Protein AF-A0A1H8W8G2-F1 (afdb_monomer_lite)

pLDDT: mean 86.88, std 10.63, range [50.72, 97.62]

Organism: NCBI:txid660520

Foldseek 3Di:
DDDDDDDPVVVVVLVVQCPPHDSVVSVVVVVVVVVVVPDPDD

Radius of gyration: 12.09 Å; chains: 1; 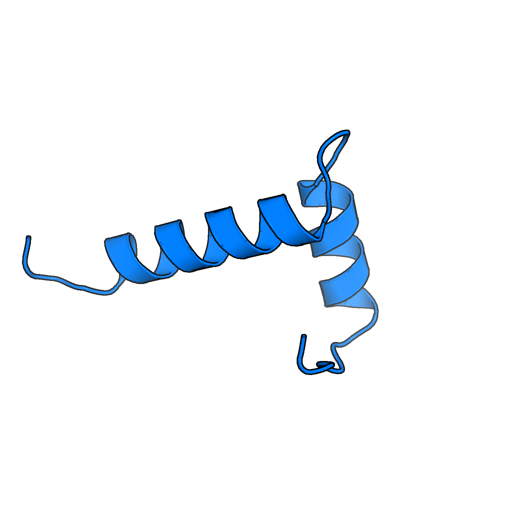bounding box: 33×20×25 Å

Structure (mmCIF, N/CA/C/O backbone):
data_AF-A0A1H8W8G2-F1
#
_entry.id   AF-A0A1H8W8G2-F1
#
loop_
_atom_site.group_PDB
_atom_site.id
_atom_site.type_symbol
_atom_site.label_atom_id
_atom_site.label_alt_id
_atom_site.label_comp_id
_atom_site.label_asym_id
_atom_site.label_entity_id
_atom_site.label_seq_id
_atom_site.pdbx_PDB_ins_code
_atom_site.Cartn_x
_atom_site.Cartn_y
_atom_site.Cartn_z
_atom_site.occupancy
_atom_site.B_iso_or_equiv
_atom_site.auth_seq_id
_atom_site.auth_comp_id
_atom_site.auth_asym_id
_atom_site.auth_atom_id
_atom_site.pdbx_PDB_model_num
ATOM 1 N N . MET A 1 1 ? -3.739 14.577 -8.640 1.00 70.44 1 MET A N 1
ATOM 2 C CA . MET A 1 1 ? -3.221 13.221 -8.921 1.00 70.44 1 MET A CA 1
ATOM 3 C C . MET A 1 1 ? -4.338 12.415 -9.556 1.00 70.44 1 MET A C 1
ATOM 5 O O . MET A 1 1 ? -5.485 12.729 -9.261 1.00 70.44 1 MET A O 1
ATOM 9 N N . PRO A 1 2 ? -4.041 11.451 -10.441 1.00 81.75 2 PRO A N 1
ATOM 10 C CA . PRO A 1 2 ? -5.050 10.493 -10.881 1.00 81.75 2 PRO A CA 1
ATOM 11 C C . PRO A 1 2 ? -5.601 9.726 -9.672 1.00 81.75 2 PRO A C 1
ATOM 13 O O . PRO A 1 2 ? -4.858 9.434 -8.736 1.00 81.75 2 PRO A O 1
ATOM 16 N N . GLU A 1 3 ? -6.891 9.416 -9.699 1.00 87.12 3 GLU A N 1
ATOM 17 C CA . GLU A 1 3 ? -7.534 8.583 -8.685 1.00 87.12 3 GLU A CA 1
ATOM 18 C C . GLU A 1 3 ? -7.427 7.113 -9.091 1.00 87.12 3 GLU A C 1
ATOM 20 O O . GLU A 1 3 ? -7.601 6.766 -10.262 1.00 87.12 3 GLU A O 1
ATOM 25 N N . ILE A 1 4 ? -7.141 6.245 -8.122 1.00 87.62 4 ILE A N 1
ATOM 26 C CA . ILE A 1 4 ? -7.155 4.795 -8.314 1.00 87.62 4 ILE A CA 1
ATOM 27 C C . ILE A 1 4 ? -8.155 4.168 -7.351 1.00 87.62 4 ILE A C 1
ATOM 29 O O . ILE A 1 4 ? -8.230 4.536 -6.180 1.00 87.62 4 ILE A O 1
ATOM 33 N N . THR A 1 5 ? -8.927 3.205 -7.844 1.00 93.44 5 THR A N 1
ATOM 34 C CA . THR A 1 5 ? -9.825 2.410 -7.007 1.00 93.44 5 THR A CA 1
ATOM 35 C C . THR A 1 5 ? -9.135 1.107 -6.639 1.00 93.44 5 THR A C 1
ATOM 37 O O . THR A 1 5 ? -8.660 0.379 -7.509 1.00 93.44 5 THR A O 1
ATOM 40 N N . VAL A 1 6 ? -9.095 0.806 -5.345 1.00 91.62 6 VAL A N 1
ATOM 41 C CA . VAL A 1 6 ? -8.514 -0.424 -4.800 1.00 91.62 6 VAL A CA 1
ATOM 42 C C . VAL A 1 6 ? -9.548 -1.176 -3.970 1.00 91.62 6 VAL A C 1
ATOM 44 O O . VAL A 1 6 ? -10.589 -0.627 -3.607 1.00 91.62 6 VAL A O 1
ATOM 47 N N . SER A 1 7 ? -9.274 -2.443 -3.664 1.00 97.62 7 SER A N 1
ATOM 48 C CA . SER A 1 7 ? -10.098 -3.182 -2.709 1.00 97.62 7 SER A CA 1
ATOM 49 C C . SER A 1 7 ? -9.976 -2.579 -1.306 1.00 97.62 7 SER A C 1
ATOM 51 O O . SER A 1 7 ? -8.916 -2.091 -0.913 1.00 97.62 7 SER A O 1
ATOM 53 N N . ASP A 1 8 ? -11.052 -2.666 -0.523 1.00 97.06 8 ASP A N 1
ATOM 54 C CA . ASP A 1 8 ? -11.088 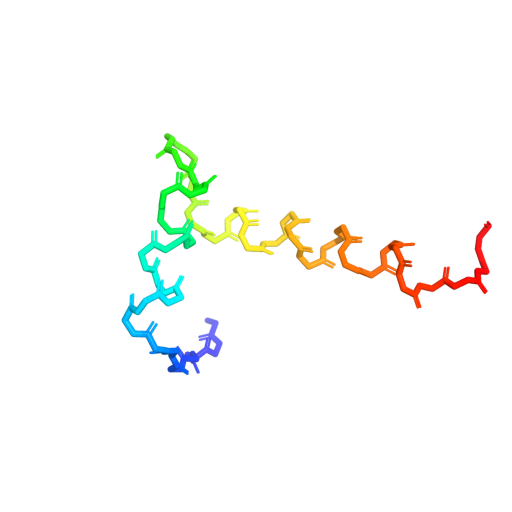-2.204 0.874 1.00 97.06 8 ASP A CA 1
ATOM 55 C C . ASP A 1 8 ? -9.993 -2.870 1.728 1.00 97.06 8 ASP A C 1
ATOM 57 O O . ASP A 1 8 ? -9.339 -2.226 2.546 1.00 97.06 8 ASP A O 1
ATOM 61 N N . THR A 1 9 ? -9.711 -4.150 1.473 1.00 97.56 9 THR A N 1
ATOM 62 C CA . THR A 1 9 ? -8.626 -4.878 2.142 1.00 97.56 9 THR A CA 1
ATOM 63 C C . THR A 1 9 ? -7.256 -4.261 1.864 1.00 97.56 9 THR A C 1
ATOM 65 O O . THR A 1 9 ? -6.483 -4.072 2.800 1.00 97.56 9 THR A O 1
ATOM 68 N N . LEU A 1 10 ? -6.953 -3.927 0.603 1.00 93.62 10 LEU A N 1
ATOM 69 C CA . LEU A 1 10 ? -5.677 -3.304 0.248 1.00 93.62 10 LEU A CA 1
ATOM 70 C C . LEU A 1 10 ? -5.584 -1.890 0.824 1.00 93.62 10 LEU A C 1
ATOM 72 O O . LEU A 1 10 ? -4.543 -1.515 1.353 1.00 93.62 10 LEU A O 1
ATOM 76 N N . TYR A 1 11 ? -6.677 -1.128 0.779 1.00 94.44 11 TYR A N 1
ATOM 77 C CA . TYR A 1 11 ? -6.719 0.204 1.371 1.00 94.44 11 TYR A CA 1
ATOM 78 C C . TYR A 1 11 ? -6.360 0.180 2.863 1.00 94.44 11 TYR A C 1
ATOM 80 O O . TYR A 1 11 ? -5.490 0.934 3.290 1.00 94.44 11 TYR A O 1
ATOM 88 N N . ARG A 1 12 ? -6.952 -0.732 3.647 1.00 95.06 12 ARG A N 1
ATOM 89 C CA . ARG A 1 12 ? -6.625 -0.875 5.077 1.00 95.06 12 ARG A CA 1
ATOM 90 C C . ARG A 1 12 ? -5.159 -1.214 5.308 1.00 95.06 12 ARG A C 1
ATOM 92 O O . ARG A 1 12 ? -4.531 -0.592 6.150 1.00 95.06 12 ARG A O 1
ATOM 99 N N . GLN A 1 13 ? -4.598 -2.128 4.518 1.00 94.81 13 GLN A N 1
ATOM 100 C CA . GLN A 1 13 ? -3.177 -2.471 4.614 1.00 94.81 13 GLN A CA 1
ATOM 101 C C . GLN A 1 13 ? -2.268 -1.273 4.323 1.00 94.81 13 GLN A C 1
ATOM 103 O O . GLN A 1 13 ? -1.251 -1.105 4.989 1.00 94.81 13 GLN A O 1
ATOM 108 N N . LEU A 1 14 ? -2.628 -0.436 3.346 1.00 93.31 14 LEU A N 1
ATOM 109 C CA . LEU A 1 14 ? -1.872 0.775 3.027 1.00 93.31 14 LEU A CA 1
ATOM 110 C C . LEU A 1 14 ? -1.954 1.808 4.158 1.00 93.31 14 LEU A C 1
ATOM 112 O O . LEU A 1 14 ? -0.935 2.401 4.507 1.00 93.31 14 LEU A O 1
ATOM 116 N N . VAL A 1 15 ? -3.136 1.990 4.756 1.00 94.12 15 VAL A N 1
ATOM 117 C CA . VAL A 1 15 ? -3.329 2.880 5.913 1.00 94.12 15 VAL A CA 1
ATOM 118 C C . VAL A 1 15 ? -2.541 2.375 7.122 1.00 94.12 15 VAL A C 1
ATOM 120 O O . VAL A 1 15 ? -1.774 3.136 7.709 1.00 94.12 15 VAL A O 1
ATOM 123 N N . ASP A 1 16 ? -2.641 1.087 7.442 1.00 95.38 16 ASP A N 1
ATOM 124 C CA . ASP A 1 16 ? -1.900 0.476 8.549 1.00 95.38 16 ASP A CA 1
ATOM 125 C C . ASP A 1 16 ? -0.381 0.608 8.345 1.00 95.38 16 ASP A C 1
ATOM 127 O O . ASP A 1 16 ? 0.351 0.930 9.279 1.00 95.38 16 ASP A O 1
ATOM 131 N N . ALA A 1 17 ? 0.099 0.419 7.110 1.00 92.06 17 ALA A N 1
ATOM 132 C CA . ALA A 1 17 ? 1.509 0.574 6.761 1.00 92.06 17 ALA A CA 1
ATOM 133 C C . ALA A 1 17 ? 1.994 2.032 6.799 1.00 92.06 17 ALA A C 1
ATOM 135 O O . ALA A 1 17 ? 3.191 2.264 6.979 1.00 92.06 17 ALA A O 1
ATOM 136 N N . SER A 1 18 ? 1.096 3.006 6.619 1.00 93.50 18 SER A N 1
ATOM 137 C CA . SER A 1 18 ? 1.441 4.430 6.691 1.00 93.50 18 SER A CA 1
ATOM 138 C C . SER A 1 18 ? 1.678 4.912 8.123 1.00 93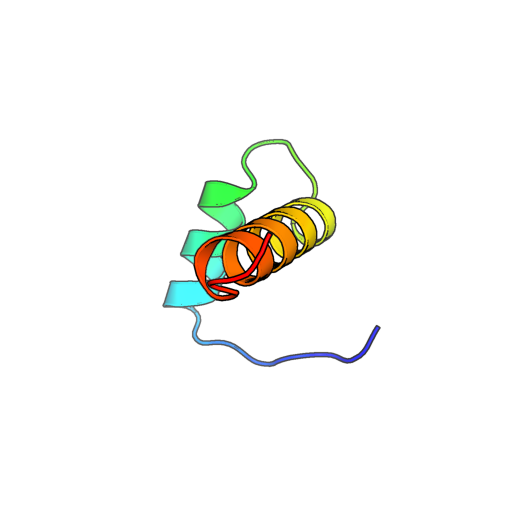.50 18 SER A C 1
ATOM 140 O O . SER A 1 18 ? 2.496 5.805 8.338 1.00 93.50 18 SER A O 1
ATOM 142 N N . GLY A 1 19 ? 1.059 4.269 9.120 1.00 91.25 19 GLY A N 1
ATOM 143 C CA . GLY A 1 19 ? 1.242 4.616 10.528 1.00 91.25 19 GLY A CA 1
ATOM 144 C C . GLY A 1 19 ? 0.899 6.085 10.803 1.00 91.25 19 GLY A C 1
ATOM 145 O O . GLY A 1 19 ? -0.243 6.497 10.635 1.00 91.25 19 GLY A O 1
ATOM 146 N N . GLU A 1 20 ? 1.892 6.868 11.235 1.00 90.38 20 GLU A N 1
ATOM 147 C CA . GLU A 1 20 ? 1.766 8.321 11.455 1.00 90.38 20 GLU A CA 1
ATOM 148 C C . GLU A 1 20 ? 2.161 9.165 10.223 1.00 90.38 20 GLU A C 1
ATOM 150 O O . GLU A 1 20 ? 1.996 10.386 10.231 1.00 90.38 20 GLU A O 1
ATOM 155 N N . ASP A 1 21 ? 2.707 8.545 9.172 1.00 87.88 21 ASP A N 1
ATOM 156 C CA . ASP A 1 21 ? 3.104 9.223 7.935 1.00 87.88 21 ASP A CA 1
ATOM 157 C C . ASP A 1 21 ? 1.902 9.387 6.990 1.00 87.88 21 ASP A C 1
ATOM 159 O O . ASP A 1 21 ? 0.875 8.716 7.092 1.00 87.88 21 ASP A O 1
ATOM 163 N N . ASN A 1 22 ? 2.031 10.288 6.021 1.00 90.06 22 ASN A N 1
ATOM 164 C CA . ASN A 1 22 ? 1.011 10.476 5.001 1.00 90.06 22 ASN A CA 1
ATOM 165 C C . ASN A 1 22 ? 0.944 9.237 4.083 1.00 90.06 22 ASN A C 1
ATOM 167 O O . ASN A 1 22 ? 1.970 8.741 3.599 1.00 90.06 22 ASN A O 1
ATOM 171 N N . LEU A 1 23 ? -0.277 8.773 3.805 1.00 90.56 23 LEU A N 1
ATOM 172 C CA . LEU A 1 23 ? -0.568 7.679 2.880 1.00 90.56 23 LEU A CA 1
ATOM 173 C C . LEU A 1 23 ? 0.115 7.871 1.517 1.00 90.56 23 LEU A C 1
ATOM 175 O O . LEU A 1 23 ? 0.735 6.940 1.008 1.00 90.56 23 LEU A O 1
ATOM 179 N N . ASP A 1 24 ? 0.085 9.083 0.962 1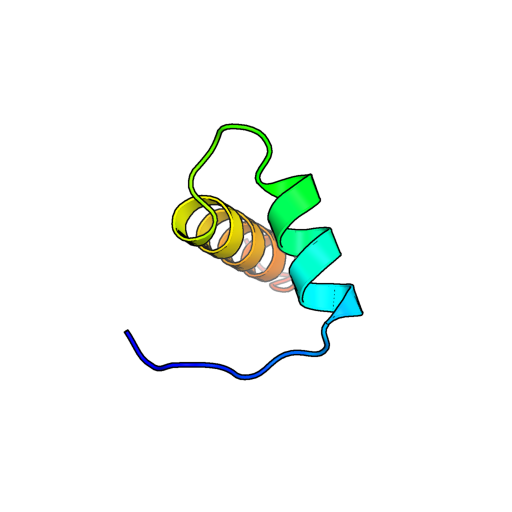.00 89.75 24 ASP A N 1
ATOM 180 C CA . ASP A 1 24 ? 0.694 9.396 -0.333 1.00 89.75 24 ASP A CA 1
ATOM 181 C C . ASP A 1 24 ? 2.213 9.189 -0.303 1.00 89.75 24 ASP A C 1
ATOM 183 O O . ASP A 1 24 ? 2.777 8.528 -1.176 1.00 89.75 24 ASP A O 1
ATOM 187 N N . ASN A 1 25 ? 2.887 9.695 0.735 1.00 90.50 25 ASN A N 1
ATOM 188 C CA . ASN A 1 25 ? 4.331 9.510 0.913 1.00 90.50 25 ASN A CA 1
ATOM 189 C C . ASN A 1 25 ? 4.688 8.030 1.067 1.00 90.50 25 ASN A C 1
ATOM 191 O O . ASN A 1 25 ? 5.689 7.561 0.519 1.00 90.50 25 ASN A O 1
ATOM 195 N N . THR A 1 26 ? 3.861 7.294 1.803 1.00 92.50 26 THR A N 1
ATOM 196 C CA . THR A 1 26 ? 4.021 5.856 2.021 1.00 92.50 26 THR A CA 1
ATOM 197 C C . THR A 1 26 ? 3.904 5.092 0.703 1.00 92.50 26 THR A C 1
ATOM 199 O O . THR A 1 26 ? 4.786 4.295 0.378 1.00 92.50 26 THR A O 1
ATOM 202 N N . MET A 1 27 ? 2.886 5.391 -0.110 1.00 90.62 27 MET A N 1
ATOM 203 C CA . MET A 1 27 ? 2.720 4.796 -1.439 1.00 90.62 27 MET A CA 1
ATOM 204 C C . MET A 1 27 ? 3.919 5.095 -2.349 1.00 90.62 27 MET A C 1
ATOM 206 O O . MET A 1 27 ? 4.435 4.186 -3.001 1.00 90.62 27 MET A O 1
ATOM 210 N N . TRP A 1 28 ? 4.435 6.328 -2.349 1.00 90.38 28 TRP A N 1
ATOM 211 C CA . TRP A 1 28 ? 5.631 6.677 -3.127 1.00 90.38 28 TRP A CA 1
ATOM 212 C C . TRP A 1 28 ? 6.873 5.890 -2.701 1.00 90.38 28 TRP A C 1
ATOM 214 O O . TRP A 1 28 ? 7.624 5.415 -3.558 1.00 90.38 28 TRP A O 1
ATOM 224 N N . LYS A 1 29 ? 7.079 5.698 -1.393 1.00 89.88 29 LYS A N 1
ATOM 225 C CA . LYS A 1 29 ? 8.171 4.863 -0.866 1.00 89.88 29 LYS A CA 1
ATOM 226 C C . LYS A 1 29 ? 8.032 3.410 -1.325 1.00 89.88 29 LYS A C 1
ATOM 228 O O . LYS A 1 29 ? 9.025 2.817 -1.746 1.00 89.88 29 LYS A O 1
ATOM 233 N N . MET A 1 30 ? 6.820 2.855 -1.297 1.00 89.81 30 MET A N 1
ATOM 234 C CA . MET A 1 30 ? 6.550 1.490 -1.763 1.00 89.81 30 MET A CA 1
ATOM 235 C C . MET A 1 30 ? 6.832 1.329 -3.261 1.00 89.81 30 MET A C 1
ATOM 237 O O . MET A 1 30 ? 7.478 0.361 -3.658 1.00 89.81 30 MET A O 1
ATOM 241 N N . VAL A 1 31 ? 6.423 2.294 -4.094 1.00 89.69 31 VAL A N 1
ATOM 242 C CA . VAL A 1 31 ? 6.728 2.284 -5.537 1.00 89.69 31 VAL A CA 1
ATOM 243 C C . VAL A 1 31 ? 8.237 2.329 -5.773 1.00 89.69 31 VAL A C 1
ATOM 245 O O . VAL A 1 31 ? 8.756 1.536 -6.558 1.00 89.69 31 VAL A O 1
ATOM 248 N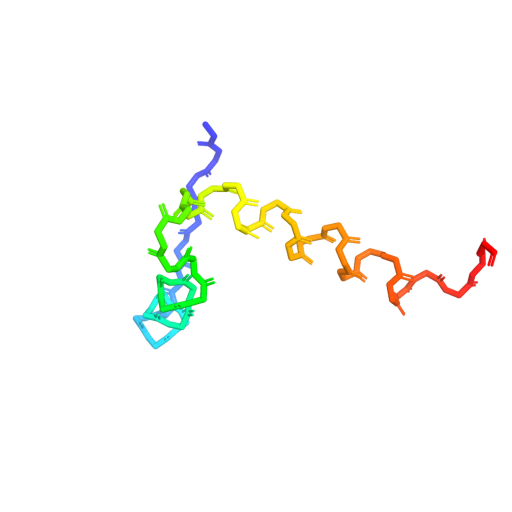 N . ALA A 1 32 ? 8.959 3.197 -5.062 1.00 88.75 32 ALA A N 1
ATOM 249 C CA . ALA A 1 32 ? 10.413 3.286 -5.177 1.00 88.75 32 ALA A CA 1
ATOM 250 C C . ALA A 1 32 ? 11.110 1.973 -4.773 1.00 88.75 32 ALA A C 1
ATOM 252 O O . ALA A 1 32 ? 12.047 1.536 -5.443 1.00 88.75 32 ALA A O 1
ATOM 253 N N . GLN A 1 33 ? 10.645 1.315 -3.706 1.00 88.75 33 GLN A N 1
ATOM 254 C CA . GLN A 1 33 ? 11.152 0.004 -3.286 1.00 88.75 33 GLN A CA 1
ATOM 255 C C . GLN A 1 33 ? 10.857 -1.085 -4.322 1.00 88.75 33 GLN A C 1
ATOM 257 O O . GLN A 1 33 ? 11.756 -1.845 -4.680 1.00 88.75 33 GLN A O 1
ATOM 262 N N . TYR A 1 34 ? 9.629 -1.131 -4.845 1.00 88.12 34 TYR A N 1
ATOM 263 C CA . TYR A 1 34 ? 9.231 -2.075 -5.889 1.00 88.12 34 TYR A CA 1
ATOM 264 C C . TYR A 1 34 ? 10.085 -1.917 -7.155 1.00 88.12 34 TYR A C 1
ATOM 266 O O . TYR A 1 34 ? 10.525 -2.914 -7.723 1.00 88.12 34 TYR A O 1
ATOM 274 N N . GLN A 1 35 ? 10.367 -0.680 -7.576 1.00 86.62 35 GLN A N 1
ATOM 275 C CA . GLN A 1 35 ? 11.216 -0.401 -8.739 1.00 86.62 35 GLN A CA 1
ATOM 276 C C . GLN A 1 35 ? 12.661 -0.865 -8.532 1.00 86.62 35 GLN A C 1
ATOM 278 O O . GLN A 1 35 ? 13.249 -1.440 -9.442 1.00 86.62 35 GLN A O 1
ATOM 283 N N . ARG A 1 36 ? 13.226 -0.660 -7.335 1.00 82.62 36 ARG A N 1
ATOM 284 C CA . ARG A 1 36 ? 14.588 -1.115 -7.009 1.00 82.62 36 ARG A CA 1
ATOM 285 C C . ARG A 1 36 ? 14.696 -2.636 -6.923 1.00 82.62 36 ARG A C 1
ATOM 287 O O . ARG A 1 36 ? 15.687 -3.195 -7.367 1.00 82.62 36 ARG A O 1
ATOM 294 N N . GLY A 1 37 ? 13.690 -3.304 -6.360 1.00 78.94 37 GLY A N 1
ATOM 295 C CA . GLY A 1 37 ? 13.694 -4.762 -6.210 1.00 78.94 37 GLY A CA 1
ATOM 296 C C . GLY A 1 37 ? 13.438 -5.528 -7.511 1.00 78.94 37 GLY A C 1
ATOM 297 O O . GLY A 1 37 ? 13.861 -6.674 -7.624 1.00 78.94 37 GLY A O 1
ATOM 298 N N . ASN A 1 38 ? 12.764 -4.907 -8.487 1.00 73.06 38 ASN A N 1
ATOM 299 C CA . ASN A 1 38 ? 12.354 -5.561 -9.736 1.00 73.06 38 ASN A CA 1
ATOM 300 C C . ASN A 1 38 ? 13.113 -5.093 -10.983 1.00 73.06 38 ASN A C 1
ATOM 302 O O . ASN A 1 38 ? 12.811 -5.564 -12.078 1.00 73.06 38 ASN A O 1
ATOM 306 N N . ASN A 1 39 ? 14.111 -4.223 -10.829 1.00 66.62 39 ASN A N 1
ATOM 307 C CA . ASN A 1 39 ? 15.091 -3.943 -11.872 1.00 66.62 39 ASN A CA 1
ATOM 308 C C . ASN A 1 39 ? 16.392 -4.693 -11.546 1.00 66.62 39 ASN A C 1
ATOM 310 O O . ASN A 1 39 ? 17.213 -4.176 -10.789 1.00 66.62 39 ASN A O 1
ATOM 314 N N . PRO A 1 40 ? 16.616 -5.902 -12.093 1.00 57.12 40 PRO A N 1
ATOM 315 C CA . PRO A 1 40 ? 17.919 -6.547 -12.010 1.00 57.12 40 PRO A CA 1
ATOM 316 C C . PRO A 1 40 ? 18.876 -5.807 -12.958 1.00 57.12 40 PRO A C 1
ATOM 318 O O . PRO A 1 40 ? 18.953 -6.140 -1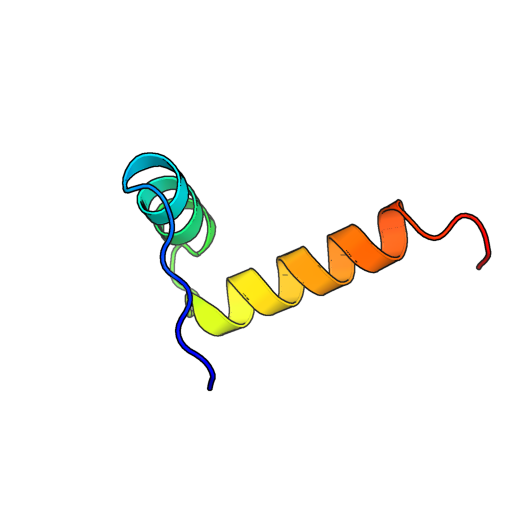4.139 1.00 57.12 40 PRO A O 1
ATOM 321 N N . GLY A 1 41 ? 19.550 -4.759 -12.475 1.00 63.81 41 GLY A N 1
ATOM 322 C CA . GLY A 1 41 ? 20.464 -3.979 -13.316 1.00 63.81 41 GLY A CA 1
ATOM 323 C C . GLY A 1 41 ? 20.918 -2.619 -12.786 1.00 63.81 41 GLY A C 1
ATOM 324 O O . GLY A 1 41 ? 21.054 -1.710 -13.600 1.00 63.81 41 GLY A O 1
ATOM 325 N N . ASP A 1 42 ? 21.159 -2.487 -11.481 1.00 50.72 42 ASP A N 1
ATOM 326 C CA . ASP A 1 42 ? 22.081 -1.477 -10.927 1.00 50.72 42 ASP A CA 1
ATOM 327 C C . ASP A 1 42 ? 23.195 -2.216 -10.164 1.00 50.72 42 ASP A C 1
ATOM 329 O O . ASP A 1 42 ? 22.857 -3.217 -9.481 1.00 50.72 42 ASP A O 1
#

Sequence (42 aa):
MPEITVSDTLYRQLVDASGEDNLDNTMWKMVAQYQRGNNPGD

Secondary structure (DSSP, 8-state):
-------HHHHHHHHHHHTTS-HHHHHHHHHHHHHHHH----